Protein AF-A0AAN7HGN4-F1 (afdb_monomer_lite)

Organism: NCBI:txid79813

Foldseek 3Di:
DDDKAQPDWDFPDWDDDPPDIDTDIDRCDIPPDNDDPDPDDDDPDDDDPQFDDWDKDQDPDPPDRKIKIFTAGPVRDGDDIDID

Sequence (84 aa):
MPGNVVKAFVTTGTVIKGAKSLTLGVATQTSLWNRPEAAVERDTRALPAEAEKFVMREAEHGDDNHYTAVVLDSADDYLESRHY

Structure (mmCIF, N/CA/C/O backbone):
data_AF-A0AAN7HGN4-F1
#
_entry.id   AF-A0AAN7HGN4-F1
#
loop_
_atom_site.group_PDB
_atom_site.id
_atom_site.type_symbol
_atom_site.label_atom_id
_atom_site.label_alt_id
_atom_site.label_comp_id
_atom_site.label_asym_id
_atom_site.label_entity_id
_atom_site.label_seq_id
_atom_site.pdbx_PDB_ins_code
_atom_site.Cartn_x
_atom_site.Cartn_y
_atom_site.Cartn_z
_atom_site.occupancy
_atom_site.B_iso_or_equiv
_atom_site.auth_seq_id
_atom_site.auth_comp_id
_atom_site.auth_asym_id
_atom_site.auth_atom_id
_atom_site.pdbx_PDB_model_num
ATOM 1 N N . MET A 1 1 ? -1.274 -17.202 -12.445 1.00 42.44 1 MET A N 1
ATOM 2 C CA . MET A 1 1 ? -0.216 -16.201 -12.692 1.00 42.44 1 MET A CA 1
ATOM 3 C C . MET A 1 1 ? 0.798 -16.301 -11.563 1.00 42.44 1 MET A C 1
ATOM 5 O O . MET A 1 1 ? 0.350 -16.438 -10.427 1.00 42.44 1 MET A O 1
ATOM 9 N N . PRO A 1 2 ? 2.114 -16.351 -11.828 1.00 49.62 2 PRO A N 1
ATOM 10 C CA . PRO A 1 2 ? 3.104 -16.398 -10.757 1.00 49.62 2 PRO A CA 1
ATOM 11 C C . PRO A 1 2 ? 3.088 -15.050 -10.024 1.00 49.62 2 PRO A C 1
ATOM 13 O O . PRO A 1 2 ? 3.363 -14.018 -10.623 1.0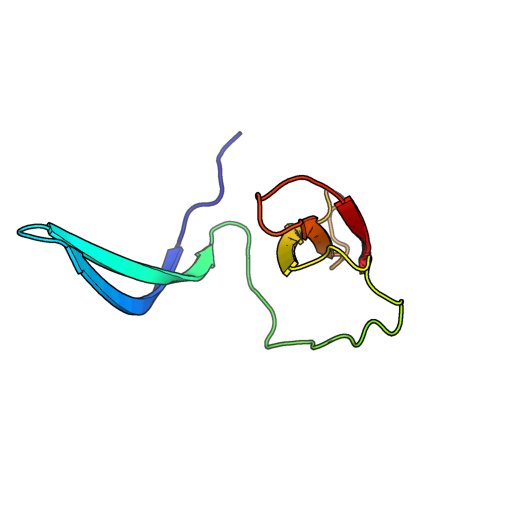0 49.62 2 PRO A O 1
ATOM 16 N N . GLY A 1 3 ? 2.669 -15.056 -8.757 1.00 55.25 3 GLY A N 1
ATOM 17 C CA . GLY A 1 3 ? 2.601 -13.848 -7.933 1.00 55.25 3 GLY A CA 1
ATOM 18 C C . GLY A 1 3 ? 3.987 -13.299 -7.584 1.00 55.25 3 GLY A C 1
ATOM 19 O O . GLY A 1 3 ? 4.997 -13.987 -7.731 1.00 55.25 3 GLY A O 1
ATOM 20 N N . ASN A 1 4 ? 4.027 -12.061 -7.093 1.00 60.09 4 ASN A N 1
ATOM 21 C CA . ASN A 1 4 ? 5.257 -11.404 -6.651 1.00 60.09 4 ASN A CA 1
ATOM 22 C C . ASN A 1 4 ? 5.974 -12.236 -5.576 1.00 60.09 4 ASN A C 1
ATOM 24 O O . ASN A 1 4 ? 5.426 -12.488 -4.504 1.00 60.09 4 ASN A O 1
ATOM 28 N N . VAL A 1 5 ? 7.216 -12.648 -5.850 1.00 73.62 5 VAL A N 1
ATOM 29 C CA . VAL A 1 5 ? 8.052 -13.387 -4.893 1.00 73.62 5 VAL A CA 1
ATOM 30 C C . VAL A 1 5 ? 9.012 -12.414 -4.226 1.00 73.62 5 VAL A C 1
ATOM 32 O O . VAL A 1 5 ? 9.839 -11.807 -4.906 1.00 73.62 5 VAL A O 1
ATOM 35 N N . VAL A 1 6 ? 8.945 -12.293 -2.898 1.00 70.44 6 VAL A N 1
ATOM 36 C CA . VAL A 1 6 ? 9.925 -11.527 -2.113 1.00 70.44 6 VAL A CA 1
ATOM 37 C C . VAL A 1 6 ? 11.296 -12.193 -2.238 1.00 70.44 6 VAL A C 1
ATOM 39 O O . VAL A 1 6 ? 11.455 -13.371 -1.925 1.00 70.44 6 VAL A O 1
ATOM 42 N N . LYS A 1 7 ? 12.283 -11.443 -2.730 1.00 73.94 7 LYS A N 1
ATOM 43 C CA . LYS A 1 7 ? 13.674 -11.886 -2.910 1.00 73.94 7 LYS A CA 1
ATOM 44 C C . LYS A 1 7 ? 14.580 -11.372 -1.797 1.00 73.94 7 LYS A C 1
ATOM 46 O O . LYS A 1 7 ? 15.472 -12.094 -1.368 1.00 73.94 7 LYS A O 1
ATOM 51 N N . ALA A 1 8 ? 14.307 -10.166 -1.305 1.00 71.00 8 ALA A N 1
ATOM 52 C CA . ALA A 1 8 ? 14.961 -9.584 -0.143 1.00 71.00 8 ALA A CA 1
ATOM 53 C C . ALA A 1 8 ? 13.965 -8.729 0.648 1.00 71.00 8 ALA A C 1
ATOM 55 O O . ALA A 1 8 ? 13.054 -8.128 0.071 1.00 71.00 8 ALA A O 1
ATOM 56 N N . PHE A 1 9 ? 14.131 -8.674 1.968 1.00 79.88 9 PHE A N 1
ATOM 57 C CA . PHE A 1 9 ? 13.353 -7.809 2.850 1.00 79.88 9 PHE A CA 1
ATOM 58 C C . PHE A 1 9 ? 14.199 -7.329 4.030 1.00 79.88 9 PHE A C 1
ATOM 60 O O . PHE A 1 9 ? 15.180 -7.969 4.407 1.00 79.88 9 PHE A O 1
ATOM 67 N N . VAL A 1 10 ? 13.797 -6.205 4.620 1.00 82.19 10 VAL A N 1
ATOM 68 C CA . VAL A 1 10 ? 14.385 -5.645 5.840 1.00 82.19 10 VAL A CA 1
ATOM 69 C C . VAL A 1 10 ? 13.356 -5.725 6.954 1.00 82.19 10 VAL A C 1
ATOM 71 O O . VAL A 1 10 ? 12.236 -5.241 6.796 1.00 82.19 10 VAL A O 1
ATOM 74 N N . THR A 1 11 ? 13.731 -6.326 8.081 1.00 85.44 11 THR A N 1
ATOM 75 C CA . THR A 1 11 ? 12.910 -6.320 9.294 1.00 85.44 11 THR A CA 1
ATOM 76 C C . THR A 1 11 ? 12.852 -4.907 9.860 1.00 85.44 11 THR A C 1
ATOM 78 O O . THR A 1 11 ? 13.881 -4.329 10.200 1.00 85.44 11 THR A O 1
ATOM 81 N N . THR A 1 12 ? 11.648 -4.362 9.984 1.00 83.75 12 THR A N 1
ATOM 82 C CA . THR A 1 12 ? 11.402 -3.033 10.560 1.00 83.75 12 THR A CA 1
ATOM 83 C C . THR A 1 12 ? 10.935 -3.112 12.007 1.00 83.75 12 THR A C 1
ATOM 85 O O . THR A 1 12 ? 11.023 -2.130 12.739 1.00 83.75 12 THR A O 1
ATOM 88 N N . GLY A 1 13 ? 10.479 -4.284 12.448 1.00 83.69 13 GLY A N 1
ATOM 89 C CA . GLY A 1 13 ? 10.118 -4.507 13.837 1.00 83.69 13 GLY A CA 1
ATOM 90 C C . GLY A 1 13 ? 9.533 -5.886 14.091 1.00 83.69 13 GLY A C 1
ATOM 91 O O . GLY A 1 13 ? 9.431 -6.728 13.199 1.00 83.69 13 GLY A O 1
ATOM 92 N N . THR A 1 14 ? 9.121 -6.096 15.334 1.00 90.12 14 THR A N 1
ATOM 93 C CA . THR A 1 14 ? 8.495 -7.337 15.782 1.00 90.12 14 THR A CA 1
ATOM 94 C C . THR A 1 14 ? 7.324 -6.992 16.685 1.00 90.12 14 THR A C 1
ATOM 96 O O . THR A 1 14 ? 7.479 -6.237 17.643 1.00 90.12 14 THR A O 1
ATOM 99 N N . VAL A 1 15 ? 6.155 -7.557 16.394 1.00 90.50 15 VAL A N 1
ATOM 100 C CA . VAL A 1 15 ? 4.971 -7.458 17.251 1.00 90.50 15 VAL A CA 1
ATOM 101 C C . VAL A 1 15 ? 4.865 -8.733 18.073 1.00 90.50 15 VAL A C 1
ATOM 103 O O . VAL A 1 15 ? 4.826 -9.834 17.524 1.00 90.50 15 VAL A O 1
ATOM 106 N N . ILE A 1 16 ? 4.783 -8.588 19.394 1.00 92.69 16 ILE A N 1
ATOM 107 C CA . ILE A 1 16 ? 4.574 -9.704 20.318 1.00 92.69 16 ILE A CA 1
ATOM 108 C C . ILE A 1 16 ? 3.147 -9.612 20.859 1.00 92.69 16 ILE A C 1
ATOM 110 O O . ILE A 1 16 ? 2.760 -8.595 21.433 1.00 92.69 16 ILE A O 1
ATOM 114 N N . LYS A 1 17 ? 2.359 -10.679 20.684 1.00 86.38 17 LYS A N 1
ATOM 115 C CA . LYS A 1 17 ? 0.999 -10.790 21.231 1.00 86.38 17 LYS A CA 1
ATOM 116 C C . LYS A 1 17 ? 0.830 -12.143 21.916 1.00 86.38 17 LYS A C 1
ATOM 118 O O . LYS A 1 17 ? 0.700 -13.180 21.263 1.00 86.38 17 LYS A O 1
ATOM 123 N N . GLY A 1 18 ? 0.829 -12.127 23.249 1.00 89.81 18 GLY A N 1
ATOM 124 C CA . GLY A 1 18 ? 0.849 -13.346 24.059 1.00 89.81 18 GLY A CA 1
ATOM 125 C C . GLY A 1 18 ? 2.113 -14.166 23.786 1.00 89.81 18 GLY A C 1
ATOM 126 O O . GLY A 1 18 ? 3.211 -13.622 23.767 1.00 89.81 18 GLY A O 1
ATOM 127 N N . ALA A 1 19 ? 1.955 -15.465 23.525 1.00 91.19 19 ALA A N 1
ATOM 128 C CA . ALA A 1 19 ? 3.065 -16.372 23.209 1.00 91.19 19 ALA A CA 1
ATOM 129 C C . ALA A 1 19 ? 3.494 -16.358 21.725 1.00 91.19 19 ALA A C 1
ATOM 131 O O . ALA A 1 19 ? 4.283 -17.206 21.310 1.00 91.19 19 ALA A O 1
ATOM 132 N N . LYS A 1 20 ? 2.957 -15.448 20.899 1.00 84.50 20 LYS A N 1
ATOM 133 C CA . LYS A 1 20 ? 3.278 -15.366 19.466 1.00 84.50 20 LYS A CA 1
ATOM 134 C C . LYS A 1 20 ? 4.079 -14.109 19.145 1.00 84.50 20 LYS A C 1
ATOM 136 O O . LYS A 1 20 ? 3.786 -13.029 19.655 1.00 84.50 20 LYS A O 1
ATOM 141 N N . SER A 1 21 ? 5.045 -14.274 18.248 1.00 86.81 21 SER A N 1
ATOM 142 C CA . SER A 1 21 ? 5.855 -13.206 17.669 1.00 86.81 21 SER A CA 1
ATOM 143 C C . SER A 1 21 ? 5.596 -13.140 16.166 1.00 86.81 21 SER A C 1
ATOM 145 O O . SER A 1 21 ? 5.600 -14.176 15.498 1.00 86.81 21 SER A O 1
ATOM 147 N N . LEU A 1 22 ? 5.343 -11.937 15.653 1.00 88.00 22 LEU A N 1
ATOM 148 C CA . LEU A 1 22 ? 5.200 -11.655 14.230 1.00 88.00 22 LEU A CA 1
ATOM 149 C C . LEU A 1 22 ? 6.270 -10.645 13.816 1.00 88.00 22 LEU A C 1
ATOM 151 O O . LEU A 1 22 ? 6.310 -9.525 14.325 1.00 88.00 22 LEU A O 1
ATOM 155 N N . THR A 1 23 ? 7.123 -11.036 12.876 1.00 85.38 23 THR A N 1
ATOM 156 C CA . THR A 1 23 ? 8.123 -10.146 12.283 1.00 85.38 23 THR A CA 1
ATOM 157 C C . THR A 1 23 ? 7.463 -9.252 11.240 1.00 85.38 23 THR A C 1
ATOM 159 O O . THR A 1 23 ? 6.813 -9.742 10.318 1.00 85.38 23 THR A O 1
ATOM 162 N N . LEU A 1 24 ? 7.648 -7.943 11.380 1.00 78.50 24 LEU A N 1
ATOM 163 C CA . LEU A 1 24 ? 7.285 -6.956 10.373 1.00 78.50 24 LEU A CA 1
ATOM 164 C C . LEU A 1 24 ? 8.514 -6.691 9.508 1.00 78.50 24 LEU A C 1
ATOM 166 O O . LEU A 1 24 ? 9.574 -6.322 10.017 1.00 78.50 24 LEU A O 1
ATOM 170 N N . GLY A 1 25 ? 8.377 -6.891 8.204 1.00 78.94 25 GLY A N 1
ATOM 171 C CA . GLY A 1 25 ? 9.434 -6.619 7.245 1.00 78.94 25 GLY A CA 1
ATOM 172 C C . GLY A 1 25 ? 8.893 -5.938 6.000 1.00 78.94 25 GLY A C 1
ATOM 173 O O . GLY A 1 25 ? 7.745 -6.149 5.615 1.00 78.94 25 GLY A O 1
ATOM 174 N N . VAL A 1 26 ? 9.733 -5.121 5.374 1.00 76.56 26 VAL A N 1
ATOM 175 C CA . VAL A 1 26 ? 9.446 -4.476 4.090 1.00 76.56 26 VAL A CA 1
ATOM 176 C C . VAL A 1 26 ? 10.286 -5.159 3.023 1.00 76.56 26 VAL A C 1
ATOM 178 O O . VAL A 1 26 ? 11.505 -5.252 3.168 1.00 76.56 26 VAL A O 1
ATOM 181 N N . ALA A 1 27 ? 9.650 -5.645 1.957 1.00 75.88 27 ALA A N 1
ATOM 182 C CA . ALA A 1 27 ? 10.362 -6.202 0.814 1.00 75.88 27 ALA A CA 1
ATOM 183 C C . ALA A 1 27 ? 11.196 -5.105 0.135 1.00 75.88 27 ALA A C 1
ATOM 185 O O . ALA A 1 27 ? 10.664 -4.075 -0.274 1.00 75.88 27 ALA A O 1
ATOM 186 N N . THR A 1 28 ? 12.501 -5.331 0.022 1.00 71.19 28 THR A N 1
ATOM 187 C CA . THR A 1 28 ? 13.439 -4.437 -0.673 1.00 71.19 28 THR A CA 1
ATOM 188 C C . THR A 1 28 ? 13.737 -4.909 -2.090 1.00 71.19 28 THR A C 1
ATOM 190 O O . THR A 1 28 ? 14.205 -4.126 -2.907 1.00 71.19 28 THR A O 1
ATOM 193 N N . GLN A 1 29 ? 13.434 -6.172 -2.398 1.00 58.78 29 GLN A N 1
ATOM 194 C CA . GLN A 1 29 ? 13.543 -6.727 -3.739 1.00 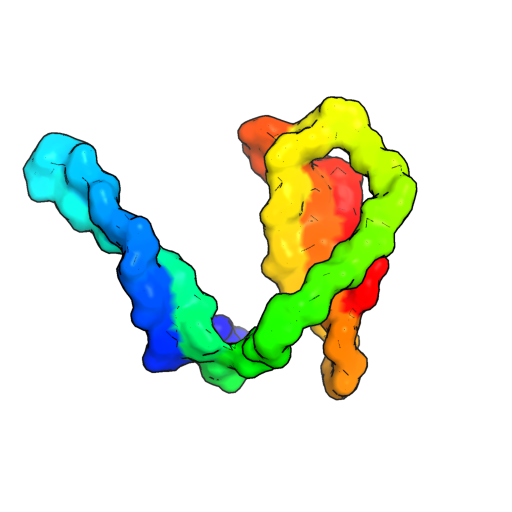58.78 29 GLN A CA 1
ATOM 195 C C . GLN A 1 29 ? 12.469 -7.792 -3.941 1.00 58.78 29 GLN A C 1
ATOM 197 O O . GLN A 1 29 ? 12.277 -8.662 -3.085 1.00 58.78 29 GLN A O 1
ATOM 202 N N . THR A 1 30 ? 11.797 -7.776 -5.088 1.00 65.06 30 THR A N 1
ATOM 203 C CA . THR A 1 30 ? 10.910 -8.872 -5.503 1.00 65.06 30 THR A CA 1
ATOM 204 C C . THR A 1 30 ? 11.246 -9.304 -6.926 1.00 65.06 30 THR A C 1
ATOM 206 O O . THR A 1 30 ? 11.950 -8.595 -7.639 1.00 65.06 30 THR A O 1
ATOM 209 N N . SER A 1 31 ? 10.772 -10.478 -7.348 1.00 59.78 31 SER A N 1
ATOM 210 C CA . SER A 1 31 ? 11.012 -11.010 -8.701 1.00 59.78 31 SER A CA 1
ATOM 211 C C . SER A 1 31 ? 10.556 -10.089 -9.839 1.00 59.78 31 SER A C 1
ATOM 213 O O . SER A 1 31 ? 10.979 -10.314 -10.967 1.00 59.78 31 SER A O 1
ATOM 215 N N . LEU A 1 32 ? 9.709 -9.095 -9.551 1.00 57.75 32 LEU A N 1
ATOM 216 C CA . LEU A 1 32 ? 9.156 -8.142 -10.517 1.00 57.75 32 LEU A CA 1
ATOM 217 C C . LEU A 1 32 ? 9.354 -6.672 -10.096 1.00 57.75 32 LEU A C 1
ATOM 219 O O . LEU A 1 32 ? 8.732 -5.790 -10.666 1.00 57.75 32 LEU A O 1
ATOM 223 N N . TRP A 1 33 ? 10.204 -6.372 -9.104 1.00 48.31 33 TRP A N 1
ATOM 224 C CA . TRP A 1 33 ? 10.314 -5.002 -8.593 1.00 48.31 33 TRP A CA 1
ATOM 225 C C . TRP A 1 33 ? 11.732 -4.648 -8.150 1.00 48.31 33 TRP A C 1
ATOM 227 O O . TRP A 1 33 ? 12.204 -5.110 -7.107 1.00 48.31 33 TRP A O 1
ATOM 237 N N . ASN A 1 34 ? 12.374 -3.777 -8.929 1.00 46.78 34 ASN A N 1
ATOM 238 C CA . ASN A 1 34 ? 13.453 -2.917 -8.463 1.00 46.78 34 ASN A CA 1
ATOM 239 C C . ASN A 1 34 ? 12.840 -1.531 -8.263 1.00 46.78 34 ASN A C 1
ATOM 241 O O . ASN A 1 34 ? 12.499 -0.871 -9.239 1.00 46.78 34 ASN A O 1
ATOM 245 N N . ARG A 1 35 ? 12.671 -1.087 -7.015 1.00 47.03 35 ARG A N 1
ATOM 246 C CA . ARG A 1 35 ? 12.285 0.301 -6.748 1.00 47.03 35 ARG A CA 1
ATOM 247 C C . ARG A 1 35 ? 13.526 1.172 -6.995 1.00 47.03 35 ARG A C 1
ATOM 249 O O . ARG A 1 35 ? 14.489 1.001 -6.245 1.00 47.03 35 ARG A O 1
ATOM 256 N N . PRO A 1 36 ? 13.565 2.065 -8.002 1.00 48.31 36 PRO A N 1
ATOM 257 C CA . PRO A 1 36 ? 14.621 3.064 -8.047 1.00 48.31 36 PRO A CA 1
ATOM 258 C C . PRO A 1 36 ? 14.475 3.952 -6.807 1.00 48.31 36 PRO A C 1
ATOM 260 O O . PRO A 1 36 ? 13.365 4.205 -6.331 1.00 48.31 36 PRO A O 1
ATOM 263 N N . GLU A 1 37 ? 15.606 4.337 -6.231 1.00 44.91 37 GLU A N 1
ATOM 264 C CA . GLU A 1 37 ? 15.701 5.120 -5.002 1.00 44.91 37 GLU A CA 1
ATOM 265 C C . GLU A 1 37 ? 14.731 6.316 -5.036 1.00 44.91 37 GLU A C 1
ATOM 267 O O . GLU A 1 37 ? 14.845 7.194 -5.881 1.00 44.91 37 GLU A O 1
ATOM 272 N N . ALA A 1 38 ? 13.731 6.276 -4.148 1.00 45.44 38 ALA A N 1
ATOM 273 C CA . ALA A 1 38 ? 12.759 7.317 -3.804 1.00 45.44 38 ALA A CA 1
ATOM 274 C C . ALA A 1 38 ? 12.658 8.539 -4.750 1.00 45.44 38 ALA A C 1
ATOM 276 O O . ALA A 1 38 ? 13.027 9.653 -4.376 1.00 45.44 38 ALA A O 1
ATOM 277 N N . ALA A 1 39 ? 12.050 8.371 -5.926 1.00 46.56 39 ALA A N 1
ATOM 278 C CA . ALA A 1 39 ? 11.442 9.502 -6.622 1.00 46.56 39 ALA A CA 1
ATOM 279 C C . ALA A 1 39 ? 10.157 9.886 -5.865 1.00 46.56 39 ALA A C 1
ATOM 281 O O . ALA A 1 39 ? 9.135 9.209 -5.960 1.00 46.56 39 ALA A O 1
ATOM 282 N N . VAL A 1 40 ? 10.230 10.921 -5.025 1.00 49.38 40 VAL A N 1
ATOM 283 C CA . VAL A 1 40 ? 9.047 11.5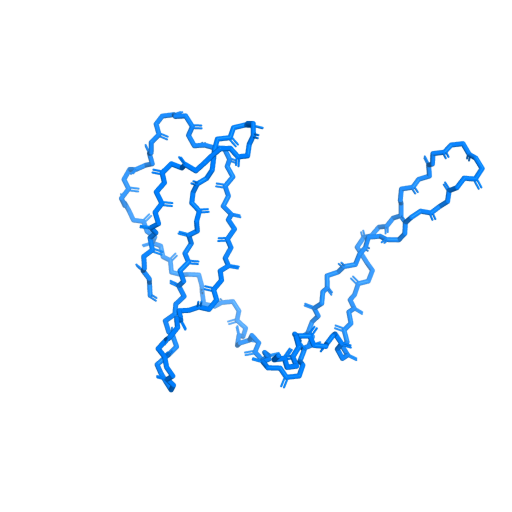10 -4.382 1.00 49.38 40 VAL A CA 1
ATOM 284 C C . VAL A 1 40 ? 8.428 12.484 -5.375 1.00 49.38 40 VAL A C 1
ATOM 286 O O . VAL A 1 40 ? 8.827 13.648 -5.431 1.00 49.38 40 VAL A O 1
ATOM 289 N N . GLU A 1 41 ? 7.462 12.031 -6.167 1.00 53.84 41 GLU A N 1
ATOM 290 C CA . GLU A 1 41 ? 6.629 12.970 -6.913 1.00 53.84 41 GLU A CA 1
ATOM 291 C C . GLU A 1 41 ? 5.620 13.621 -5.966 1.00 53.84 41 GLU A C 1
ATOM 293 O O . GLU A 1 41 ? 5.004 12.975 -5.115 1.00 53.84 41 GLU A O 1
ATOM 298 N N . ARG A 1 42 ? 5.487 14.944 -6.075 1.00 56.97 42 ARG A N 1
ATOM 299 C CA . ARG A 1 42 ? 4.523 15.715 -5.289 1.00 56.97 42 ARG A CA 1
ATOM 300 C C . ARG A 1 42 ? 3.211 15.810 -6.057 1.00 56.97 42 ARG A C 1
ATOM 302 O O . ARG A 1 42 ? 3.132 16.566 -7.020 1.00 56.97 42 ARG A O 1
ATOM 309 N N . ASP A 1 43 ? 2.179 15.115 -5.585 1.00 67.38 43 ASP A N 1
ATOM 310 C CA . ASP A 1 43 ? 0.803 15.388 -6.005 1.00 67.38 43 ASP A CA 1
ATOM 311 C C . ASP A 1 43 ? 0.251 16.601 -5.251 1.00 67.38 43 ASP A C 1
ATOM 313 O O . ASP A 1 43 ? 0.271 16.637 -4.020 1.00 67.38 43 ASP A O 1
ATOM 317 N N . THR A 1 44 ? -0.254 17.595 -5.977 1.00 74.19 44 THR A N 1
ATOM 318 C CA . THR A 1 44 ? -0.912 18.776 -5.398 1.00 74.19 44 THR A CA 1
ATOM 319 C C . THR A 1 44 ? -2.437 18.667 -5.397 1.00 74.19 44 THR A C 1
ATOM 321 O O . THR A 1 44 ? -3.107 19.558 -4.870 1.00 74.19 44 THR A O 1
ATOM 324 N N . ARG A 1 45 ? -3.010 17.593 -5.961 1.00 79.69 45 ARG A N 1
ATOM 325 C CA . ARG A 1 45 ? -4.458 17.354 -5.949 1.00 79.69 45 ARG A CA 1
ATOM 326 C C . ARG A 1 45 ? -4.942 17.129 -4.520 1.00 79.69 45 ARG A C 1
ATOM 328 O O . ARG A 1 45 ? -4.422 16.267 -3.808 1.00 79.69 45 ARG A O 1
ATOM 335 N N . ALA A 1 46 ? -5.985 17.864 -4.138 1.00 80.94 46 ALA A N 1
ATOM 336 C CA . ALA A 1 46 ? -6.664 17.688 -2.859 1.00 80.94 46 ALA A CA 1
ATOM 337 C C . ALA A 1 46 ? -7.135 16.240 -2.695 1.00 80.94 46 ALA A C 1
ATOM 339 O O . ALA A 1 46 ? -7.585 15.625 -3.661 1.00 80.94 46 ALA A O 1
ATOM 340 N N . LEU A 1 47 ? -7.004 15.695 -1.488 1.00 81.81 47 LEU A N 1
ATOM 341 C CA . LEU A 1 47 ? -7.516 14.371 -1.159 1.00 81.81 47 LEU A CA 1
ATOM 342 C C . LEU A 1 47 ? -8.995 14.434 -0.778 1.00 81.81 47 LEU A C 1
ATOM 344 O O . LEU A 1 47 ? -9.430 15.471 -0.267 1.00 81.81 47 LEU A O 1
ATOM 348 N N . PRO A 1 48 ? -9.755 13.343 -0.996 1.00 85.38 48 PRO A N 1
ATOM 349 C CA . PRO A 1 48 ? -11.055 13.175 -0.360 1.00 85.38 48 PRO A CA 1
ATOM 350 C C . PRO A 1 48 ? -10.937 13.411 1.150 1.00 85.38 48 PRO A C 1
ATOM 352 O O . PRO A 1 48 ? -9.921 13.058 1.754 1.00 85.38 48 PRO A O 1
ATOM 355 N N . ALA A 1 49 ? -11.949 14.025 1.762 1.00 89.06 49 ALA A N 1
ATOM 356 C CA . ALA A 1 49 ? -11.894 14.410 3.175 1.00 89.06 49 ALA A CA 1
ATOM 357 C C . ALA A 1 49 ? -11.767 13.189 4.105 1.00 89.06 49 ALA A C 1
ATOM 359 O O . ALA A 1 49 ? -11.194 13.274 5.186 1.00 89.06 49 ALA A O 1
ATOM 360 N N . GLU A 1 50 ? -12.295 12.063 3.647 1.00 89.69 50 GLU A N 1
ATOM 361 C CA . GLU A 1 50 ? -12.332 10.759 4.292 1.00 89.69 50 GLU A CA 1
ATOM 362 C C . GLU A 1 50 ? -11.093 9.884 4.019 1.00 89.69 50 GLU A C 1
ATOM 364 O O . GLU A 1 50 ? -10.999 8.776 4.545 1.00 89.69 50 GLU A O 1
ATOM 369 N N . ALA A 1 51 ? -10.132 10.356 3.218 1.00 88.00 51 ALA A N 1
ATOM 370 C CA . ALA A 1 51 ? -8.932 9.591 2.893 1.00 88.00 51 ALA A CA 1
ATOM 371 C C . ALA A 1 51 ? -7.983 9.468 4.098 1.00 88.00 51 ALA A C 1
ATOM 373 O O . ALA A 1 51 ? -7.476 10.468 4.605 1.00 88.00 51 ALA A O 1
ATOM 374 N N . GLU A 1 52 ? -7.660 8.233 4.492 1.00 86.31 52 GLU A N 1
ATOM 375 C CA . GLU A 1 52 ? -6.696 7.955 5.570 1.00 86.31 52 GLU A CA 1
ATOM 376 C C . GLU A 1 52 ? -5.495 7.116 5.122 1.00 86.31 52 GLU A C 1
ATOM 378 O O . GLU A 1 52 ? -4.448 7.133 5.776 1.00 86.31 52 GLU A O 1
ATOM 383 N N . LYS A 1 53 ? -5.613 6.371 4.016 1.00 80.31 53 LYS A N 1
ATOM 384 C CA . LYS A 1 53 ? -4.599 5.398 3.588 1.00 80.31 53 LYS A CA 1
ATOM 385 C C . LYS A 1 53 ? -4.326 5.475 2.089 1.00 80.31 53 LYS A C 1
ATOM 387 O O . LYS A 1 53 ? -5.210 5.754 1.282 1.00 80.31 53 LYS A O 1
ATOM 392 N N . PHE A 1 54 ? -3.088 5.139 1.724 1.00 78.62 54 PHE A N 1
ATOM 393 C CA . PHE A 1 54 ? -2.666 4.931 0.342 1.00 78.62 54 PHE A CA 1
ATOM 394 C C . PHE A 1 54 ? -1.997 3.575 0.177 1.00 78.62 54 PHE A C 1
ATOM 396 O O . PHE A 1 54 ? -1.082 3.227 0.926 1.00 78.62 54 PHE A O 1
ATOM 403 N N . VAL A 1 55 ? -2.395 2.853 -0.864 1.00 78.44 55 VAL A N 1
ATOM 404 C CA . VAL A 1 55 ? -1.746 1.610 -1.283 1.00 78.44 55 VAL A CA 1
ATOM 405 C C . VAL A 1 55 ? -1.203 1.797 -2.693 1.00 78.44 55 VAL A C 1
ATOM 407 O O . VAL A 1 55 ? -1.956 2.061 -3.624 1.00 78.44 55 VAL A O 1
ATOM 410 N N . MET A 1 56 ? 0.114 1.668 -2.855 1.00 75.50 56 MET A N 1
ATOM 411 C CA . MET A 1 56 ? 0.766 1.765 -4.163 1.00 75.50 56 MET A CA 1
ATOM 412 C C . MET A 1 56 ? 0.756 0.409 -4.869 1.00 75.50 56 MET A C 1
ATOM 414 O O . MET A 1 56 ? 1.150 -0.599 -4.278 1.00 75.50 56 MET A O 1
ATOM 418 N N . ARG A 1 57 ? 0.369 0.397 -6.144 1.00 66.00 57 ARG A N 1
ATOM 419 C CA . ARG A 1 57 ? 0.500 -0.745 -7.056 1.00 66.00 57 ARG A CA 1
ATOM 420 C C . ARG A 1 57 ? 1.114 -0.303 -8.385 1.00 66.00 57 ARG A C 1
ATOM 422 O O . ARG A 1 57 ? 0.986 0.856 -8.772 1.00 66.00 57 ARG A O 1
ATOM 429 N N . GLU A 1 58 ? 1.767 -1.227 -9.077 1.00 59.00 58 GLU A N 1
ATOM 430 C CA . GLU A 1 58 ? 2.181 -1.034 -10.472 1.00 59.00 58 GLU A CA 1
ATOM 431 C C . GLU A 1 58 ? 0.941 -0.768 -11.341 1.00 59.00 58 GLU A C 1
ATOM 433 O O . GLU A 1 58 ? -0.125 -1.349 -11.096 1.00 59.00 58 GLU A O 1
ATOM 438 N N . ALA A 1 59 ? 1.044 0.143 -12.310 1.00 56.25 59 ALA A N 1
ATOM 439 C CA . ALA A 1 59 ? 0.027 0.242 -13.347 1.00 56.25 59 ALA A CA 1
ATOM 440 C C . ALA A 1 59 ? 0.102 -1.006 -14.242 1.00 56.25 59 ALA A C 1
ATOM 442 O O . ALA A 1 59 ? 1.177 -1.527 -14.504 1.00 56.25 59 ALA A O 1
ATOM 443 N N . GLU A 1 60 ? -1.030 -1.489 -14.753 1.00 54.06 60 GLU A N 1
ATOM 444 C CA . GLU A 1 60 ? 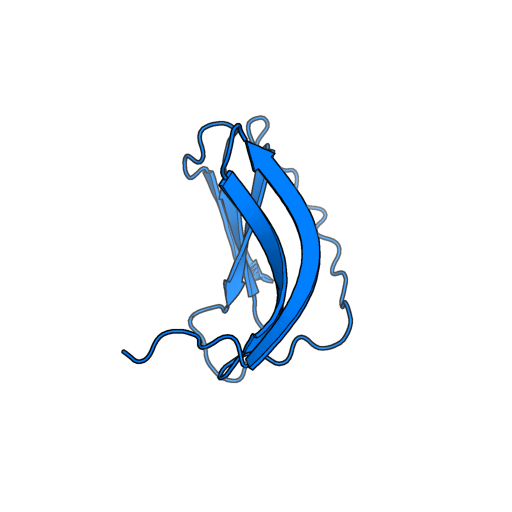-1.089 -2.675 -15.629 1.00 54.06 60 GLU A CA 1
ATOM 445 C C . GLU A 1 60 ? -0.571 -2.387 -17.062 1.00 54.06 60 GLU A C 1
ATOM 447 O O . GLU A 1 60 ? -0.976 -3.022 -18.036 1.00 54.06 60 GLU A O 1
ATOM 452 N N . HIS A 1 61 ? 0.304 -1.390 -17.206 1.00 52.62 61 HIS A N 1
ATOM 453 C CA . HIS A 1 61 ? 0.860 -0.914 -18.464 1.00 52.62 61 HIS A CA 1
ATOM 454 C C . HIS A 1 61 ? 2.370 -1.150 -18.423 1.00 52.62 61 HIS A C 1
ATOM 456 O O . HIS A 1 61 ? 3.068 -0.524 -17.637 1.00 52.62 61 HIS A O 1
ATOM 462 N N . GLY A 1 62 ? 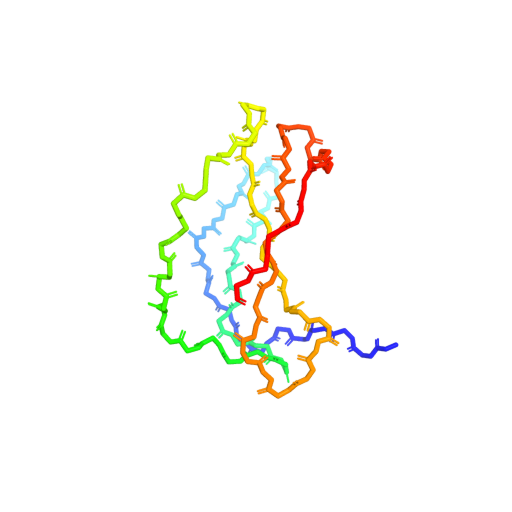2.850 -2.112 -19.216 1.00 56.28 62 GLY A N 1
ATOM 463 C CA . GLY A 1 62 ? 4.270 -2.463 -19.281 1.00 56.28 62 GLY A CA 1
ATOM 464 C C . GLY A 1 62 ? 5.169 -1.310 -19.736 1.00 56.28 62 GLY A C 1
ATOM 465 O O . GLY A 1 62 ? 4.678 -0.322 -20.271 1.00 56.28 62 GLY A O 1
ATOM 466 N N . ASP A 1 63 ? 6.476 -1.502 -19.529 1.00 53.72 63 ASP A N 1
ATOM 467 C CA . ASP A 1 63 ? 7.646 -0.650 -19.826 1.00 53.72 63 ASP A CA 1
ATOM 468 C C . ASP A 1 63 ? 7.613 0.823 -19.363 1.00 53.72 63 ASP A C 1
ATOM 470 O O . ASP A 1 63 ? 8.677 1.411 -19.155 1.00 53.72 63 ASP A O 1
ATOM 474 N N . ASP A 1 64 ? 6.442 1.407 -19.118 1.00 56.09 64 ASP A N 1
ATOM 475 C CA . ASP A 1 64 ? 6.293 2.725 -18.525 1.00 56.09 64 ASP A CA 1
ATOM 476 C C . ASP A 1 64 ? 6.345 2.614 -16.997 1.00 56.09 64 ASP A C 1
ATOM 478 O O . ASP A 1 64 ? 5.600 1.854 -16.378 1.00 56.09 64 ASP A O 1
ATOM 482 N N . ASN A 1 65 ? 7.209 3.413 -16.365 1.00 57.62 65 ASN A N 1
ATOM 483 C CA . ASN A 1 65 ? 7.324 3.512 -14.906 1.00 57.62 65 ASN A CA 1
ATOM 484 C C . ASN A 1 65 ? 6.131 4.274 -14.294 1.00 57.62 65 ASN A C 1
ATOM 486 O O . ASN A 1 65 ? 6.326 5.220 -13.534 1.00 57.62 65 ASN A O 1
ATOM 490 N N . HIS A 1 66 ? 4.904 3.876 -14.630 1.00 62.69 66 HIS A N 1
ATOM 491 C CA . HIS A 1 66 ? 3.689 4.432 -14.060 1.00 62.69 66 HIS A CA 1
ATOM 492 C C . HIS A 1 66 ? 3.267 3.641 -12.825 1.00 62.69 66 HIS A C 1
ATOM 494 O O . HIS A 1 66 ? 3.255 2.405 -12.799 1.00 62.69 66 HIS A O 1
ATOM 500 N N . TYR A 1 67 ? 2.861 4.354 -11.787 1.00 69.44 67 TYR A N 1
ATOM 501 C CA . TYR A 1 67 ? 2.361 3.759 -10.561 1.00 69.44 67 TYR A CA 1
ATOM 502 C C . TYR A 1 67 ? 0.961 4.276 -10.256 1.00 69.44 67 TYR A C 1
ATOM 504 O O . TYR A 1 67 ? 0.601 5.427 -10.487 1.00 69.44 67 TYR A O 1
ATOM 512 N N . THR A 1 68 ? 0.126 3.376 -9.747 1.00 73.94 68 THR A N 1
ATOM 513 C CA . THR A 1 68 ? -1.236 3.700 -9.333 1.00 73.94 68 THR A CA 1
ATOM 514 C C . THR A 1 68 ? -1.310 3.675 -7.815 1.00 73.94 68 THR A C 1
ATOM 516 O O . THR A 1 68 ? -1.056 2.647 -7.189 1.00 73.94 68 THR A O 1
ATOM 519 N N . ALA A 1 69 ? -1.695 4.793 -7.214 1.00 81.00 69 ALA A N 1
ATOM 520 C CA . ALA A 1 69 ? -2.070 4.850 -5.812 1.00 81.00 69 ALA A CA 1
ATOM 521 C C . ALA A 1 69 ? -3.572 4.586 -5.675 1.00 81.00 69 ALA A C 1
ATOM 523 O O . ALA A 1 69 ? -4.384 5.232 -6.335 1.00 81.00 69 ALA A O 1
ATOM 524 N N . VAL A 1 70 ? -3.948 3.653 -4.810 1.00 83.69 70 VAL A N 1
ATOM 525 C CA . VAL A 1 70 ? -5.333 3.443 -4.384 1.00 83.69 70 VAL A CA 1
ATOM 526 C C . VAL A 1 70 ? -5.536 4.190 -3.073 1.00 83.69 70 VAL A C 1
ATOM 528 O O . VAL A 1 70 ? -4.788 3.965 -2.119 1.00 83.69 70 VAL A O 1
ATOM 531 N N . VAL A 1 71 ? -6.515 5.090 -3.048 1.00 86.06 71 VAL A N 1
ATOM 532 C CA . VAL A 1 71 ? -6.876 5.895 -1.878 1.00 86.06 71 VAL A CA 1
ATOM 533 C C . VAL A 1 71 ? -8.005 5.184 -1.144 1.00 86.06 71 VAL A C 1
ATOM 535 O O . VAL A 1 71 ? -9.017 4.848 -1.764 1.00 86.06 71 VAL A O 1
ATOM 538 N N . LEU A 1 72 ? -7.816 4.941 0.151 1.00 85.38 72 LEU A N 1
ATOM 539 C CA . LEU A 1 72 ? -8.773 4.238 1.006 1.00 85.38 72 LEU A CA 1
ATOM 540 C C . LEU A 1 72 ? -9.129 5.082 2.234 1.00 85.38 72 LEU A C 1
ATOM 542 O O . LEU A 1 72 ? -8.330 5.916 2.684 1.00 85.38 72 LEU A O 1
ATOM 546 N N . ASP A 1 73 ? -10.307 4.828 2.792 1.00 90.62 73 ASP A N 1
ATOM 547 C CA . ASP A 1 73 ? -10.721 5.394 4.073 1.00 90.62 73 ASP A CA 1
ATOM 548 C C . ASP A 1 73 ? -10.174 4.597 5.280 1.00 90.62 73 ASP A C 1
ATOM 550 O O . ASP A 1 73 ? -9.357 3.673 5.158 1.00 90.62 73 ASP A O 1
ATOM 554 N N . SER A 1 74 ? -10.614 4.969 6.485 1.00 88.75 74 SER A N 1
ATOM 555 C CA . SER A 1 74 ? -10.208 4.304 7.732 1.00 88.75 74 SER A CA 1
ATOM 556 C C . SER A 1 74 ? -10.636 2.827 7.816 1.00 88.75 74 SER A C 1
ATOM 558 O O . SER A 1 74 ? -9.936 2.030 8.453 1.00 88.75 74 SER A O 1
ATOM 560 N N . ALA A 1 75 ? -11.721 2.445 7.136 1.00 92.31 75 ALA A N 1
ATOM 561 C CA . ALA A 1 75 ? -12.282 1.096 7.092 1.00 92.31 75 ALA A CA 1
ATOM 562 C C . ALA A 1 75 ? -11.687 0.217 5.974 1.00 92.31 75 ALA A C 1
ATOM 564 O O . ALA A 1 75 ? -12.081 -0.940 5.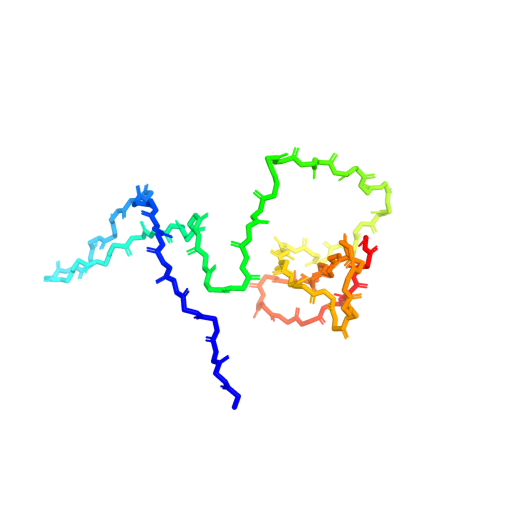850 1.00 92.31 75 ALA A O 1
ATOM 565 N N . ASP A 1 76 ? -10.705 0.734 5.225 1.00 84.38 76 ASP A N 1
ATOM 566 C CA . ASP A 1 76 ? -10.132 0.113 4.022 1.00 84.38 76 ASP A CA 1
ATOM 567 C C . ASP A 1 76 ? -11.101 0.076 2.821 1.00 84.38 76 ASP A C 1
ATOM 569 O O . ASP A 1 76 ? -10.855 -0.654 1.854 1.00 84.38 76 ASP A O 1
ATOM 573 N N . ASP A 1 77 ? -12.163 0.890 2.838 1.00 88.38 77 ASP A N 1
ATOM 574 C CA . ASP A 1 77 ? -13.074 1.036 1.705 1.00 88.38 77 ASP A CA 1
ATOM 575 C C . ASP A 1 77 ? -12.451 1.910 0.606 1.00 88.38 77 ASP A C 1
ATOM 577 O O . ASP A 1 77 ? -11.707 2.865 0.853 1.00 88.38 77 ASP A O 1
ATOM 581 N N . TYR A 1 78 ? -12.745 1.555 -0.647 1.00 88.50 78 TYR A N 1
ATOM 582 C CA . TYR A 1 78 ? -12.224 2.237 -1.829 1.00 88.50 78 TYR A CA 1
ATOM 583 C C . TYR A 1 78 ? -12.828 3.632 -2.001 1.00 88.50 78 TYR A C 1
ATOM 585 O O . TYR A 1 78 ? -14.047 3.765 -2.093 1.00 88.50 78 TYR A O 1
ATOM 593 N N . LEU A 1 79 ? -11.968 4.645 -2.154 1.00 86.75 79 LEU A N 1
ATOM 594 C CA . LEU A 1 79 ? -12.378 6.012 -2.484 1.00 86.75 79 LEU A CA 1
ATOM 595 C C . LEU A 1 79 ? -12.074 6.349 -3.946 1.00 86.75 79 LEU A C 1
ATOM 597 O O . LEU A 1 79 ? -12.979 6.659 -4.718 1.00 86.75 79 LEU A O 1
ATOM 601 N N . GLU A 1 80 ? -10.802 6.271 -4.347 1.00 86.81 80 GLU A N 1
ATOM 602 C CA . GLU A 1 80 ? -10.380 6.574 -5.719 1.00 86.81 80 GLU A CA 1
ATOM 603 C C . GLU A 1 80 ? -9.037 5.926 -6.093 1.00 86.81 80 GLU A C 1
ATOM 605 O O . GLU A 1 80 ? -8.349 5.294 -5.284 1.00 86.81 80 GLU A O 1
ATOM 610 N N . SER A 1 81 ? -8.639 6.081 -7.356 1.00 83.19 81 SER A N 1
ATOM 611 C CA . SER A 1 81 ? -7.308 5.719 -7.847 1.00 83.19 81 SER A CA 1
ATOM 612 C C . SER A 1 81 ? -6.633 6.913 -8.503 1.00 83.19 81 SER A C 1
ATOM 614 O O . SER A 1 81 ? -7.254 7.648 -9.267 1.00 83.19 81 SER A O 1
ATOM 616 N N . ARG A 1 82 ? -5.344 7.087 -8.221 1.00 79.88 82 ARG A N 1
ATOM 617 C CA . ARG A 1 82 ? -4.502 8.131 -8.803 1.00 79.88 82 ARG A CA 1
ATOM 618 C C . ARG A 1 82 ? -3.366 7.503 -9.580 1.00 79.88 82 ARG A C 1
ATOM 620 O O . ARG A 1 82 ? -2.675 6.637 -9.054 1.00 79.88 82 ARG A O 1
ATOM 627 N N . HIS A 1 83 ? -3.181 7.969 -10.804 1.00 76.38 83 HIS A N 1
ATOM 628 C CA . HIS A 1 83 ? -2.083 7.566 -11.671 1.00 76.38 83 HIS A CA 1
ATOM 629 C C . HIS A 1 83 ? -0.981 8.620 -11.623 1.00 76.38 83 HIS A C 1
ATOM 631 O O . HIS A 1 83 ? -1.285 9.820 -11.537 1.00 76.38 83 HIS A O 1
ATOM 637 N N . TYR A 1 84 ? 0.252 8.135 -11.664 1.00 68.25 84 TYR A N 1
ATOM 638 C CA . TYR A 1 84 ? 1.498 8.882 -11.682 1.00 68.25 84 TYR A CA 1
ATOM 639 C C . TYR A 1 84 ? 2.442 8.225 -12.679 1.00 68.25 84 TYR A C 1
ATOM 641 O O . TYR A 1 84 ? 2.439 6.970 -12.714 1.00 68.25 84 TYR A O 1
#

Secondary structure (DSSP, 8-state):
--PPPEEEEEEEEEEEETTEEEEEEEEEEETTB---TT------SPPPTT--EEEEEE-SSSSS--EEEEEE-TT--EEEEEE-

pLDDT: mean 72.74, std 14.79, range [42.44, 92.69]

Radius of gyration: 15.92 Å; chains: 1; bounding box: 29×35×44 Å